Protein AF-A0A6J2YAX8-F1 (afdb_monomer_lite)

Sequence (115 aa):
MVAVFSRLVAFTNRHPVARGMLSYGTLWPTSCLIQQTMSGKTIENYDWIQALRFSLYGGLFTAPTLYAWIKLSSRLWPATSLKTSIAKVRNISIKIGVHMQAEFSMFSMHGYLCY

Foldseek 3Di:
DVVVVVVVVVVCVVPVLQVLLVVQLVVQLVVLVVLLVVVVDDPVRDPVVLSNVSSCCRRPPVSVVVVVLVVVLCVVDVDPDPVVVVVSCVVSVVVVVVVVVVVVVVCVVVVSPSD

pLDDT: mean 70.85, std 10.16, range [45.62, 85.0]

Radius of gyration: 17.73 Å; chains: 1; bounding box: 42×44×42 Å

Structure (mmCIF, N/CA/C/O backbone):
data_AF-A0A6J2YAX8-F1
#
_entry.id   AF-A0A6J2YAX8-F1
#
loop_
_atom_site.group_PDB
_atom_site.id
_atom_site.type_symbol
_atom_site.label_atom_id
_atom_site.label_alt_id
_atom_site.label_comp_id
_atom_site.label_asym_id
_atom_site.label_entity_id
_atom_site.label_seq_id
_atom_site.pdbx_PDB_ins_code
_atom_site.Cartn_x
_atom_site.Cartn_y
_atom_site.Cartn_z
_atom_site.occupancy
_atom_site.B_iso_or_equiv
_atom_site.auth_seq_id
_atom_site.auth_comp_id
_atom_site.auth_asym_id
_atom_site.auth_atom_id
_atom_site.pdbx_PDB_model_num
ATOM 1 N N . MET A 1 1 ? -8.237 -28.724 -2.897 1.00 45.62 1 MET A N 1
ATOM 2 C CA . MET A 1 1 ? -7.846 -27.350 -2.493 1.00 45.62 1 MET A CA 1
ATOM 3 C C . MET A 1 1 ? -6.608 -26.799 -3.229 1.00 45.62 1 MET A C 1
ATOM 5 O O . MET A 1 1 ? -6.508 -25.590 -3.369 1.00 45.62 1 MET A O 1
ATOM 9 N N . VAL A 1 2 ? -5.712 -27.630 -3.786 1.00 53.75 2 VAL A N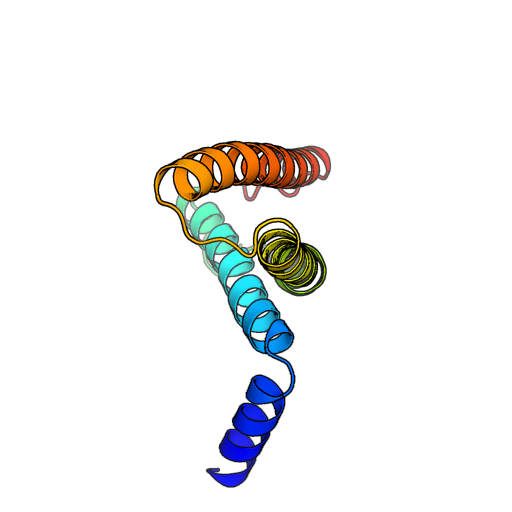 1
ATOM 10 C CA . VAL A 1 2 ? -4.479 -27.179 -4.487 1.00 53.75 2 VAL A CA 1
ATOM 11 C C . VAL A 1 2 ? -4.732 -26.546 -5.871 1.00 53.75 2 VAL A C 1
ATOM 13 O O . VAL A 1 2 ? -4.030 -25.619 -6.275 1.00 53.75 2 VAL A O 1
ATOM 16 N N . ALA A 1 3 ? -5.767 -26.993 -6.593 1.00 57.69 3 ALA A N 1
ATOM 17 C CA . ALA A 1 3 ? -6.068 -26.512 -7.947 1.00 57.69 3 ALA A CA 1
ATOM 18 C C . ALA A 1 3 ? -6.547 -25.048 -7.987 1.00 57.69 3 ALA A C 1
ATOM 20 O O . ALA A 1 3 ? -6.217 -24.312 -8.914 1.00 57.69 3 ALA A O 1
ATOM 21 N N . VAL A 1 4 ? -7.283 -24.605 -6.962 1.00 61.56 4 VAL A N 1
ATOM 22 C CA . VAL A 1 4 ? -7.778 -23.221 -6.856 1.00 61.56 4 VAL A CA 1
ATOM 23 C C . VAL A 1 4 ? -6.630 -22.271 -6.525 1.00 61.56 4 VAL A C 1
ATOM 25 O O . VAL A 1 4 ? -6.470 -21.256 -7.197 1.00 61.56 4 VAL A O 1
ATOM 28 N N . PHE A 1 5 ? -5.764 -22.647 -5.577 1.00 60.09 5 PHE A N 1
ATOM 29 C CA . PHE A 1 5 ? -4.537 -21.905 -5.279 1.00 60.09 5 PHE A CA 1
ATOM 30 C C . PHE A 1 5 ? -3.614 -21.814 -6.496 1.00 60.09 5 PHE A C 1
ATOM 32 O O . PHE A 1 5 ? -3.131 -20.732 -6.808 1.00 60.09 5 PHE A O 1
ATOM 39 N N . SER A 1 6 ? -3.435 -22.906 -7.245 1.00 59.25 6 SER A N 1
ATOM 40 C CA . SER A 1 6 ? -2.612 -22.895 -8.464 1.00 59.25 6 SER A CA 1
ATOM 41 C C . SER A 1 6 ? -3.174 -21.961 -9.542 1.00 59.25 6 SER A C 1
ATOM 43 O O . SER A 1 6 ? -2.412 -21.273 -10.220 1.00 59.25 6 SER A O 1
ATOM 45 N N . ARG A 1 7 ? -4.506 -21.866 -9.677 1.00 60.53 7 ARG A N 1
ATOM 46 C CA . ARG A 1 7 ? -5.155 -20.926 -10.609 1.00 60.53 7 ARG A CA 1
ATOM 47 C C . ARG A 1 7 ? -5.100 -19.476 -10.136 1.00 60.53 7 ARG A C 1
ATOM 49 O O . ARG A 1 7 ? -4.854 -18.596 -10.956 1.00 60.53 7 ARG A O 1
ATOM 56 N N . LEU A 1 8 ? -5.252 -19.228 -8.837 1.00 59.12 8 LEU A N 1
ATOM 57 C CA . LEU A 1 8 ? -5.049 -17.904 -8.243 1.00 59.12 8 LEU A CA 1
ATOM 58 C C . LEU A 1 8 ? -3.602 -17.437 -8.424 1.00 59.12 8 LEU A C 1
ATOM 60 O O . LEU A 1 8 ? -3.375 -16.299 -8.824 1.00 59.12 8 LEU A O 1
ATOM 64 N N . VAL A 1 9 ? -2.624 -18.319 -8.224 1.00 58.31 9 VAL A N 1
ATOM 65 C CA . VAL A 1 9 ? -1.201 -18.026 -8.448 1.00 58.31 9 VAL A CA 1
ATOM 66 C C . VAL A 1 9 ? -0.915 -17.775 -9.931 1.00 58.31 9 VAL A C 1
ATOM 68 O O . VAL A 1 9 ? -0.229 -16.809 -10.258 1.00 58.31 9 VAL A O 1
ATOM 71 N N . ALA A 1 10 ? -1.484 -18.566 -10.846 1.00 59.91 10 ALA A N 1
ATOM 72 C CA . ALA A 1 10 ? -1.339 -18.348 -12.287 1.00 59.91 10 ALA A CA 1
ATOM 73 C C . ALA A 1 10 ? -1.961 -17.016 -12.752 1.00 59.91 10 ALA A C 1
ATOM 75 O O . ALA A 1 10 ? -1.357 -16.295 -13.548 1.00 59.91 10 ALA A O 1
ATOM 76 N N . PHE A 1 11 ? -3.132 -16.651 -12.224 1.00 59.16 11 PHE A N 1
ATOM 77 C CA . PHE A 1 11 ? -3.791 -15.373 -12.505 1.00 59.16 11 PHE A CA 1
ATOM 78 C C . PHE A 1 11 ? -3.007 -14.183 -11.929 1.00 59.16 11 PHE A C 1
ATOM 80 O O . PHE A 1 11 ? -2.777 -13.189 -12.618 1.00 59.16 11 PHE A O 1
ATOM 87 N N . THR A 1 12 ? -2.508 -14.322 -10.700 1.00 58.59 12 THR A N 1
ATOM 88 C CA . THR A 1 12 ? -1.693 -13.302 -10.023 1.00 58.59 12 THR A CA 1
ATOM 89 C C . THR A 1 12 ? -0.330 -13.112 -10.702 1.00 58.59 12 THR A C 1
ATOM 91 O O . THR A 1 12 ? 0.161 -11.989 -10.785 1.00 58.59 12 THR A O 1
ATOM 94 N N . ASN A 1 13 ? 0.265 -14.174 -11.258 1.00 57.75 13 ASN A N 1
ATOM 95 C CA . ASN A 1 13 ? 1.489 -14.086 -12.066 1.00 57.75 13 ASN A CA 1
ATOM 96 C C . ASN A 1 13 ? 1.251 -13.436 -13.436 1.00 57.75 13 ASN A C 1
ATOM 98 O O . ASN A 1 13 ? 2.132 -12.748 -13.950 1.00 57.75 13 ASN A O 1
ATOM 102 N N . ARG A 1 14 ? 0.064 -13.618 -14.028 1.00 63.47 14 ARG A N 1
ATOM 103 C CA . ARG A 1 14 ? -0.295 -13.008 -15.318 1.00 63.47 14 ARG A CA 1
ATOM 104 C C . ARG A 1 14 ? -0.599 -11.512 -15.198 1.00 63.47 14 ARG A C 1
ATOM 106 O O . ARG A 1 14 ? -0.327 -10.758 -16.130 1.00 63.47 14 ARG A O 1
ATOM 113 N N . HIS A 1 15 ? -1.099 -11.077 -14.041 1.00 65.69 15 HIS A N 1
ATOM 114 C CA . HIS A 1 15 ? -1.370 -9.675 -13.729 1.00 65.69 15 HIS A CA 1
ATOM 115 C C . HIS A 1 15 ? -0.589 -9.242 -12.480 1.00 65.69 15 HIS A C 1
ATOM 117 O O . HIS A 1 15 ? -1.155 -9.221 -11.389 1.00 65.69 15 HIS A O 1
ATOM 123 N N . PRO A 1 16 ? 0.687 -8.821 -12.604 1.00 65.88 16 PRO A N 1
ATOM 124 C CA . PRO A 1 16 ? 1.489 -8.381 -11.454 1.00 65.88 16 PRO A CA 1
ATOM 125 C C . PRO A 1 16 ? 0.856 -7.205 -10.687 1.00 65.88 16 PRO A C 1
ATOM 127 O O . PRO A 1 16 ? 1.134 -7.013 -9.505 1.00 65.88 16 PRO A O 1
ATOM 130 N N . VAL A 1 17 ? -0.042 -6.457 -11.338 1.00 69.31 17 VAL A N 1
ATOM 131 C CA . VAL A 1 17 ? -0.881 -5.422 -10.715 1.00 69.31 17 VAL A CA 1
ATOM 132 C C . VAL A 1 17 ? -1.810 -6.017 -9.661 1.00 69.31 17 VAL A C 1
ATOM 134 O O . VAL A 1 17 ? -1.904 -5.463 -8.576 1.00 69.31 17 VAL A O 1
ATOM 137 N N . ALA A 1 18 ? -2.429 -7.170 -9.929 1.00 70.44 18 ALA A N 1
ATOM 138 C CA . ALA A 1 18 ? -3.372 -7.817 -9.018 1.00 70.44 18 ALA A CA 1
ATOM 139 C C . ALA A 1 18 ? -2.711 -8.196 -7.684 1.00 70.44 18 ALA A C 1
ATOM 141 O O . ALA A 1 18 ? -3.321 -8.045 -6.629 1.00 70.44 18 ALA A O 1
ATOM 142 N N . ARG A 1 19 ? -1.429 -8.596 -7.708 1.00 72.56 19 ARG A N 1
ATOM 143 C CA . ARG A 1 19 ? -0.654 -8.816 -6.477 1.00 72.56 19 ARG A CA 1
ATOM 144 C C . ARG A 1 19 ? -0.498 -7.525 -5.675 1.00 72.56 19 ARG A C 1
ATOM 146 O O . ARG A 1 19 ? -0.683 -7.536 -4.465 1.00 72.56 19 ARG A O 1
ATOM 153 N N . GLY A 1 20 ? -0.192 -6.421 -6.359 1.00 75.00 20 GLY A N 1
ATOM 154 C CA . GLY A 1 20 ? -0.131 -5.093 -5.751 1.00 75.00 20 GLY A CA 1
ATOM 155 C C . GLY A 1 20 ? -1.475 -4.676 -5.157 1.00 75.00 20 GLY A C 1
ATOM 156 O O . GLY A 1 20 ? -1.524 -4.263 -4.007 1.00 75.00 20 GLY A O 1
ATOM 157 N N . MET A 1 21 ? -2.571 -4.862 -5.889 1.00 80.06 21 MET A N 1
ATOM 158 C CA . MET A 1 21 ? -3.922 -4.524 -5.428 1.00 80.06 21 MET A CA 1
ATOM 159 C C . MET A 1 21 ? -4.303 -5.291 -4.158 1.00 80.06 21 MET A C 1
ATOM 161 O O . MET A 1 21 ? -4.844 -4.694 -3.234 1.00 80.06 21 MET A O 1
ATOM 165 N N . LEU A 1 22 ? -3.967 -6.584 -4.071 1.00 82.31 22 LEU A N 1
ATOM 166 C CA . LEU A 1 22 ? -4.207 -7.387 -2.867 1.00 82.31 22 LEU A CA 1
ATOM 167 C C . LEU A 1 22 ? -3.357 -6.921 -1.679 1.00 82.31 22 LEU A C 1
ATOM 169 O O . LEU A 1 22 ? -3.879 -6.789 -0.577 1.00 82.31 22 LEU A O 1
ATOM 173 N N . SER A 1 23 ? -2.065 -6.646 -1.887 1.00 83.19 23 SER A N 1
ATOM 174 C CA . SER A 1 23 ? -1.184 -6.165 -0.815 1.00 83.19 23 SER A CA 1
ATOM 175 C C . SER A 1 23 ? -1.592 -4.784 -0.305 1.00 83.19 23 SER A C 1
ATOM 177 O O . SER A 1 23 ? -1.697 -4.581 0.899 1.00 83.19 23 SER A O 1
ATOM 179 N N . TYR A 1 24 ? -1.856 -3.832 -1.200 1.00 79.06 24 TYR A N 1
ATOM 180 C CA . TYR A 1 24 ? -2.281 -2.489 -0.803 1.00 79.06 24 TYR A CA 1
ATOM 181 C C . TYR A 1 24 ? -3.703 -2.484 -0.234 1.00 79.06 24 TYR A C 1
ATOM 183 O O . TYR A 1 24 ? -3.970 -1.753 0.719 1.00 79.06 24 TYR A O 1
ATOM 191 N N . GLY A 1 25 ? -4.582 -3.346 -0.749 1.00 82.94 25 GLY A N 1
ATOM 192 C CA . GLY A 1 25 ? -5.943 -3.518 -0.254 1.00 82.94 25 GLY A CA 1
ATOM 193 C C . GLY A 1 25 ? -6.023 -4.074 1.168 1.00 82.94 25 GLY A C 1
ATOM 194 O O . GLY A 1 25 ? -7.001 -3.791 1.848 1.00 82.94 25 GLY A O 1
ATOM 195 N N . THR A 1 26 ? -5.021 -4.810 1.661 1.00 84.88 26 THR A N 1
ATOM 196 C CA . THR A 1 26 ? -4.972 -5.283 3.062 1.00 84.88 26 THR A CA 1
ATOM 197 C C . THR A 1 26 ? -4.112 -4.404 3.964 1.00 84.88 26 THR A C 1
ATOM 199 O O . THR A 1 26 ? -4.420 -4.240 5.145 1.00 84.88 26 THR A O 1
ATOM 202 N N . LEU A 1 27 ? -3.064 -3.782 3.425 1.00 84.50 27 LEU A N 1
ATOM 203 C CA . LEU A 1 27 ? -2.164 -2.923 4.193 1.00 84.50 27 LEU A CA 1
ATOM 204 C C . LEU A 1 27 ? -2.868 -1.641 4.665 1.00 84.50 27 LEU A C 1
ATOM 206 O O . LEU A 1 27 ? -2.745 -1.262 5.830 1.00 84.50 27 LEU A O 1
ATOM 210 N N . TRP A 1 28 ? -3.674 -1.024 3.798 1.00 80.62 28 TRP A N 1
ATOM 211 C CA . TRP A 1 28 ? -4.462 0.167 4.129 1.00 80.62 28 TRP A CA 1
ATOM 212 C C . TRP A 1 28 ? -5.486 -0.042 5.266 1.00 80.62 28 TRP A C 1
ATOM 214 O O . TRP A 1 28 ? -5.419 0.703 6.245 1.00 80.62 28 TRP A O 1
ATOM 224 N N . PRO A 1 29 ? -6.388 -1.044 5.241 1.00 82.00 29 PRO A N 1
ATOM 225 C CA . PRO A 1 29 ? -7.322 -1.277 6.343 1.00 82.00 29 PRO A CA 1
ATOM 226 C C . PRO A 1 29 ? -6.603 -1.690 7.624 1.00 82.00 29 PRO A C 1
ATOM 228 O O . PRO A 1 29 ? -6.996 -1.244 8.695 1.00 82.00 29 PRO A O 1
ATOM 231 N N . THR A 1 30 ? -5.514 -2.463 7.530 1.00 85.00 30 THR A N 1
ATOM 232 C CA . THR A 1 30 ? -4.699 -2.821 8.702 1.00 85.00 30 THR A CA 1
ATOM 233 C C . THR A 1 30 ? -4.157 -1.569 9.388 1.00 85.00 30 THR A C 1
ATOM 235 O O . THR A 1 30 ? -4.244 -1.446 10.607 1.00 85.00 30 THR A O 1
ATOM 238 N N . SER A 1 31 ? -3.665 -0.597 8.613 1.00 81.25 31 SER A N 1
ATOM 239 C CA . SER A 1 31 ? -3.172 0.670 9.160 1.00 81.25 31 SER A CA 1
ATOM 240 C C . SER A 1 31 ? -4.266 1.502 9.841 1.00 81.25 31 SER A C 1
ATOM 242 O O . SER A 1 31 ? -4.001 2.129 10.865 1.00 81.25 31 SER A O 1
ATOM 244 N N . CYS A 1 32 ? -5.497 1.490 9.318 1.00 81.69 32 CYS A N 1
ATOM 245 C CA . CYS A 1 32 ? -6.629 2.187 9.934 1.00 81.69 32 CYS A CA 1
ATOM 246 C C . CYS A 1 32 ? -7.071 1.470 11.218 1.00 81.69 32 CYS A C 1
ATOM 248 O O . CYS A 1 32 ? -7.230 2.109 12.250 1.00 81.69 32 CYS A O 1
ATOM 250 N N . LEU A 1 33 ? -7.153 0.137 11.216 1.00 82.75 33 LEU A N 1
ATOM 251 C CA . LEU A 1 33 ? -7.482 -0.635 12.418 1.00 82.75 33 LEU A CA 1
ATOM 252 C C . LEU A 1 33 ? -6.461 -0.416 13.544 1.00 82.75 33 LEU A C 1
ATOM 254 O O . LEU A 1 33 ? -6.857 -0.244 14.694 1.00 82.75 33 LEU A O 1
ATOM 258 N N . ILE A 1 34 ? -5.162 -0.350 13.226 1.00 84.44 34 ILE A N 1
ATOM 259 C CA . ILE A 1 34 ? -4.116 -0.018 14.210 1.00 84.44 34 ILE A CA 1
ATOM 260 C C . ILE A 1 34 ? -4.342 1.385 14.788 1.00 84.44 34 ILE A C 1
ATOM 262 O O . ILE A 1 34 ? -4.273 1.550 16.002 1.00 84.44 34 ILE A O 1
ATOM 266 N N . GLN A 1 35 ? -4.666 2.377 13.954 1.00 81.00 35 GLN A N 1
ATOM 267 C CA . GLN A 1 35 ? -4.958 3.737 14.421 1.00 81.00 35 GLN A CA 1
ATOM 268 C C . GLN A 1 35 ? -6.205 3.783 15.317 1.00 81.00 35 GLN A C 1
ATOM 270 O O . GLN A 1 35 ? -6.134 4.349 16.401 1.00 81.00 35 GLN A O 1
ATOM 275 N N . GLN A 1 36 ? -7.293 3.093 14.953 1.00 77.94 36 GLN A N 1
ATOM 276 C CA . GLN A 1 36 ? -8.488 2.978 15.809 1.00 77.94 36 GLN A CA 1
ATOM 277 C C . GLN A 1 36 ? -8.169 2.299 17.146 1.00 77.94 36 GLN A C 1
ATOM 279 O O . GLN A 1 36 ? -8.662 2.727 18.188 1.00 77.94 36 GLN A O 1
ATOM 284 N N . THR A 1 37 ? -7.311 1.273 17.124 1.00 83.38 37 THR A N 1
ATOM 285 C CA . THR A 1 37 ? -6.843 0.586 18.338 1.00 83.38 37 THR A CA 1
ATOM 286 C C . THR A 1 37 ? -6.060 1.551 19.235 1.00 83.38 37 THR A C 1
ATOM 288 O O . THR A 1 37 ? -6.281 1.596 20.442 1.00 83.38 37 THR A O 1
ATOM 291 N N . MET A 1 38 ? -5.163 2.355 18.652 1.00 83.31 38 MET A N 1
ATOM 292 C CA . MET A 1 38 ? -4.369 3.352 19.381 1.00 83.31 38 MET A CA 1
ATOM 293 C C . MET A 1 38 ? -5.218 4.502 19.935 1.00 83.31 38 MET A C 1
ATOM 295 O O . MET A 1 38 ? -4.916 5.005 21.014 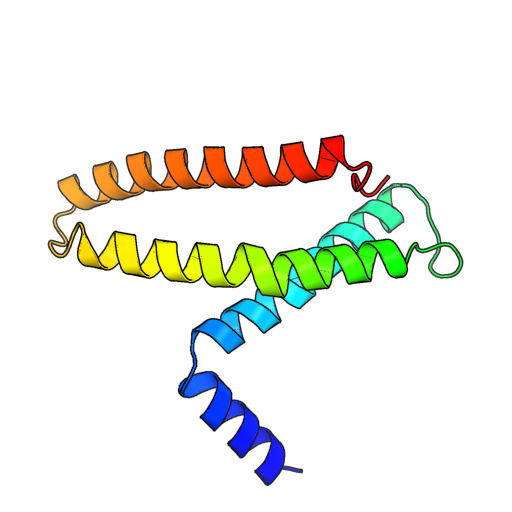1.00 83.31 38 MET A O 1
ATOM 299 N N . SER A 1 39 ? -6.299 4.875 19.249 1.00 80.56 39 SER A N 1
ATOM 300 C CA . SER A 1 39 ? -7.298 5.834 19.739 1.00 80.56 39 SER A CA 1
ATOM 301 C C . SER A 1 39 ? -8.202 5.278 20.849 1.00 80.56 39 SER A C 1
ATOM 303 O O . SER A 1 39 ? -9.080 5.985 21.339 1.00 80.56 39 SER A O 1
ATOM 305 N N . GLY A 1 40 ? -8.015 4.018 21.257 1.00 78.69 40 GLY A N 1
ATOM 306 C CA . GLY A 1 40 ? -8.769 3.398 22.347 1.00 78.69 40 GLY A CA 1
ATOM 307 C C . GLY A 1 40 ? -10.118 2.806 21.936 1.00 78.69 40 GLY A C 1
ATOM 308 O O . GLY A 1 40 ? -10.916 2.460 22.809 1.00 78.69 40 GLY A O 1
ATOM 309 N N . LYS A 1 41 ? -10.396 2.655 20.633 1.00 78.31 41 LYS A N 1
ATOM 310 C CA . LYS A 1 41 ? -11.582 1.918 20.176 1.00 78.31 41 LYS A CA 1
ATOM 311 C C . LYS A 1 41 ? -11.383 0.420 20.424 1.00 78.31 41 LYS A C 1
ATOM 313 O O . LYS A 1 41 ? -10.285 -0.113 20.298 1.00 78.31 41 LYS A O 1
ATOM 318 N N . THR A 1 42 ? -12.460 -0.266 20.783 1.00 78.88 42 THR A N 1
ATOM 319 C CA . THR A 1 42 ? -12.515 -1.729 20.940 1.00 78.88 42 THR A CA 1
ATOM 320 C C . THR A 1 42 ? -13.077 -2.376 19.677 1.00 78.88 42 THR A C 1
ATOM 322 O O . THR A 1 42 ? -13.761 -1.715 18.903 1.00 78.88 42 THR A O 1
ATOM 325 N N . ILE A 1 43 ? -12.840 -3.680 19.490 1.00 71.62 43 ILE A N 1
ATOM 326 C CA . ILE A 1 43 ? -13.271 -4.446 18.301 1.00 71.62 43 ILE A CA 1
ATOM 327 C C . ILE A 1 43 ? -14.780 -4.296 18.012 1.00 71.62 43 ILE A C 1
ATOM 329 O O . ILE A 1 43 ? -15.187 -4.284 16.852 1.00 71.62 43 ILE A O 1
ATOM 333 N N . GLU A 1 44 ? -15.603 -4.126 19.050 1.00 70.75 44 GLU A N 1
ATOM 334 C CA . GLU A 1 44 ? -17.053 -3.904 18.933 1.00 70.75 44 GLU A CA 1
ATOM 335 C C . GLU A 1 44 ? -17.427 -2.510 18.401 1.00 70.75 44 GLU A C 1
ATOM 337 O O . GLU A 1 44 ? -18.481 -2.350 17.795 1.00 70.75 44 GLU A O 1
ATOM 342 N N . ASN A 1 45 ? -16.556 -1.514 18.581 1.00 77.19 45 ASN A N 1
ATOM 343 C CA . ASN A 1 45 ? -16.755 -0.122 18.165 1.00 77.19 45 ASN A CA 1
ATOM 344 C C . ASN A 1 45 ? -15.838 0.286 16.999 1.00 77.19 45 ASN A C 1
ATOM 346 O O . ASN A 1 45 ? -15.638 1.478 16.748 1.00 77.19 45 ASN A O 1
ATOM 350 N N . TYR A 1 46 ? -15.244 -0.683 16.298 1.00 80.31 46 TYR A N 1
ATOM 351 C CA . TYR A 1 46 ? -14.467 -0.391 15.100 1.00 80.31 46 TYR A CA 1
ATOM 352 C C . TYR A 1 46 ? -15.360 0.055 13.954 1.00 80.31 46 TYR A C 1
ATOM 354 O O . TYR A 1 46 ? -16.395 -0.544 13.657 1.00 80.31 46 TYR A O 1
ATOM 362 N N . ASP A 1 47 ? -14.909 1.099 13.265 1.00 80.50 47 ASP A N 1
ATOM 363 C CA . ASP A 1 47 ? -15.558 1.554 12.048 1.00 80.50 47 ASP A CA 1
ATOM 364 C C . ASP A 1 47 ? -15.067 0.695 10.877 1.00 80.50 47 ASP A C 1
ATOM 366 O O . ASP A 1 47 ? -14.096 1.001 10.171 1.00 80.50 47 ASP A O 1
ATOM 370 N N . TRP A 1 48 ? -15.741 -0.441 10.707 1.00 80.44 48 TRP A N 1
ATOM 371 C CA . TRP A 1 48 ? -15.476 -1.400 9.639 1.00 80.44 48 TRP A CA 1
ATOM 372 C C . TRP A 1 48 ? -15.770 -0.823 8.249 1.00 80.44 48 TRP A C 1
ATOM 374 O O . TRP A 1 48 ? -15.121 -1.212 7.276 1.00 80.44 48 TRP A O 1
ATOM 384 N N . ILE A 1 49 ? -16.705 0.129 8.141 1.00 83.62 49 ILE A N 1
ATOM 385 C CA . ILE A 1 49 ? -17.015 0.803 6.873 1.00 83.62 49 ILE A CA 1
ATOM 386 C C . ILE A 1 49 ? -15.860 1.718 6.477 1.00 83.62 49 ILE A C 1
ATOM 388 O O . ILE A 1 49 ? -15.472 1.747 5.303 1.00 83.62 49 ILE A O 1
ATOM 392 N N . GLN A 1 50 ? -15.266 2.424 7.438 1.00 79.94 50 GLN A N 1
ATOM 393 C CA . GLN A 1 50 ? -14.051 3.191 7.206 1.00 79.94 50 GLN A CA 1
ATOM 394 C C . GLN A 1 50 ? -12.914 2.269 6.750 1.00 79.94 50 GLN A C 1
ATOM 396 O O . GLN A 1 50 ? -12.335 2.513 5.690 1.00 79.94 50 GLN A O 1
ATOM 401 N N . ALA A 1 51 ? -12.655 1.162 7.453 1.00 83.12 51 ALA A N 1
ATOM 402 C CA . ALA A 1 51 ? -11.626 0.199 7.050 1.00 83.12 51 ALA A CA 1
ATOM 403 C C . ALA A 1 51 ? -11.854 -0.344 5.622 1.00 83.12 51 ALA A C 1
ATOM 405 O O . ALA A 1 51 ? -10.918 -0.417 4.823 1.00 83.12 51 ALA A O 1
ATOM 406 N N . LEU A 1 52 ? -13.099 -0.652 5.247 1.00 84.75 52 LEU A N 1
ATOM 407 C CA . LEU A 1 52 ? -13.433 -1.132 3.904 1.00 84.75 52 LEU A CA 1
ATOM 408 C C . LEU A 1 52 ? -13.226 -0.054 2.826 1.00 84.75 52 LEU A C 1
ATOM 410 O O . LEU A 1 52 ? -12.684 -0.351 1.760 1.00 84.75 52 LEU A O 1
ATOM 414 N N . ARG A 1 53 ? -13.579 1.208 3.101 1.00 82.12 53 ARG A N 1
ATOM 415 C CA . ARG A 1 53 ? -13.311 2.339 2.187 1.00 82.12 53 ARG A CA 1
ATOM 416 C C . ARG A 1 53 ? -11.805 2.540 1.985 1.00 82.12 53 ARG A C 1
ATOM 418 O O . ARG A 1 53 ? -11.367 2.695 0.846 1.00 82.12 53 ARG A O 1
ATOM 425 N N . PHE A 1 54 ? -11.013 2.440 3.055 1.00 79.50 54 PHE A N 1
ATOM 426 C CA . PHE A 1 54 ? -9.544 2.440 2.994 1.00 79.50 54 PHE A CA 1
ATOM 427 C C . PHE A 1 54 ? -9.000 1.276 2.153 1.00 79.50 54 PHE A C 1
ATOM 429 O O . PHE A 1 54 ? -8.090 1.468 1.349 1.00 79.50 54 PHE A O 1
ATOM 436 N N . SER A 1 55 ? -9.570 0.078 2.304 1.00 84.69 55 SER A N 1
ATOM 437 C CA . SER A 1 55 ? -9.198 -1.111 1.529 1.00 84.69 55 SER A CA 1
ATOM 438 C C . SER A 1 55 ? -9.445 -0.938 0.033 1.00 84.69 55 SER A C 1
ATOM 440 O O . SER A 1 55 ? -8.546 -1.180 -0.775 1.00 84.69 55 SER A O 1
ATOM 442 N N . LEU A 1 56 ? -10.631 -0.454 -0.343 1.00 83.62 56 LEU A N 1
ATOM 443 C CA . LEU A 1 56 ? -10.971 -0.195 -1.741 1.00 83.62 56 LEU A CA 1
ATOM 444 C C . LEU A 1 56 ? -10.106 0.916 -2.336 1.00 83.62 56 LEU A C 1
ATOM 446 O O . LEU A 1 56 ? -9.637 0.775 -3.463 1.00 83.62 56 LEU A O 1
ATOM 450 N N . TYR A 1 57 ? -9.848 1.986 -1.583 1.00 80.62 57 TYR A N 1
ATOM 451 C CA . TYR A 1 57 ? -8.989 3.075 -2.042 1.00 80.62 57 TYR A CA 1
ATOM 452 C C . TYR A 1 57 ? -7.543 2.602 -2.265 1.00 80.62 57 TYR A C 1
ATOM 454 O O . TYR A 1 57 ? -7.001 2.753 -3.363 1.00 80.62 57 TYR A O 1
ATOM 462 N N . GLY A 1 58 ? -6.951 1.932 -1.271 1.00 76.12 58 GLY A N 1
ATOM 463 C CA . GLY A 1 58 ? -5.592 1.398 -1.371 1.00 76.12 58 GLY A CA 1
ATOM 464 C C . GLY A 1 58 ? -5.448 0.369 -2.496 1.00 76.12 58 GLY A C 1
ATOM 465 O O . GLY A 1 58 ? -4.482 0.393 -3.263 1.00 76.12 58 GLY A O 1
ATOM 466 N N . GLY A 1 59 ? -6.434 -0.517 -2.642 1.00 81.56 59 GLY A N 1
ATOM 467 C CA . GLY A 1 59 ? -6.421 -1.574 -3.648 1.00 81.56 59 GLY A CA 1
ATOM 468 C C . GLY A 1 59 ? -6.694 -1.094 -5.077 1.00 81.56 59 GLY A C 1
ATOM 469 O O . GLY A 1 59 ? -6.019 -1.549 -5.997 1.00 81.56 59 GL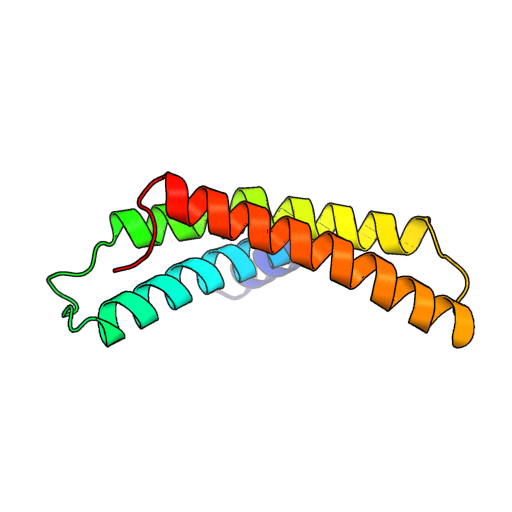Y A O 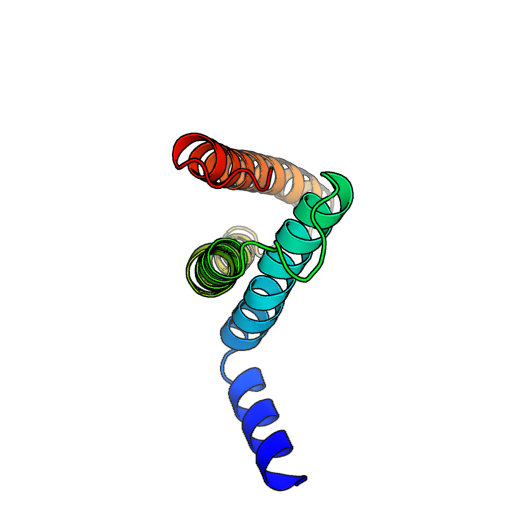1
ATOM 470 N N . LEU A 1 60 ? -7.664 -0.199 -5.291 1.00 80.12 60 LEU A N 1
ATOM 471 C CA . LEU A 1 60 ? -8.135 0.179 -6.634 1.00 80.12 60 LEU A CA 1
ATOM 472 C C . LEU A 1 60 ? -7.535 1.484 -7.167 1.00 80.12 60 LEU A C 1
ATOM 474 O O . LEU A 1 60 ? -7.455 1.637 -8.382 1.00 80.12 60 LEU A O 1
ATOM 478 N N . PHE A 1 61 ? -7.098 2.405 -6.306 1.00 76.19 61 PHE A N 1
ATOM 479 C CA . PHE A 1 61 ? -6.531 3.691 -6.734 1.00 76.19 61 PHE A CA 1
ATOM 480 C C . PHE A 1 61 ? -5.026 3.752 -6.502 1.00 76.19 61 PHE A C 1
ATOM 482 O O . PHE A 1 61 ? -4.261 3.960 -7.452 1.00 76.19 61 PHE A O 1
ATOM 489 N N . THR A 1 62 ? -4.580 3.490 -5.275 1.00 77.25 62 THR A N 1
ATOM 490 C CA . THR A 1 62 ? -3.155 3.579 -4.935 1.00 77.25 62 THR A CA 1
ATOM 491 C C . THR A 1 62 ? -2.341 2.500 -5.662 1.00 77.25 62 THR A C 1
ATOM 493 O O . THR A 1 62 ? -1.291 2.797 -6.238 1.00 77.25 62 THR A O 1
ATOM 496 N N . ALA A 1 63 ? -2.827 1.252 -5.725 1.00 79.88 63 ALA A N 1
ATOM 497 C CA . ALA A 1 63 ? -2.065 0.158 -6.337 1.00 79.88 63 ALA A CA 1
ATOM 498 C C . ALA A 1 63 ? -1.850 0.298 -7.863 1.00 79.88 63 ALA A C 1
ATOM 500 O O . ALA A 1 63 ? -0.705 0.131 -8.305 1.00 79.88 63 ALA A O 1
ATOM 501 N N . PRO A 1 64 ? -2.863 0.625 -8.699 1.00 77.06 64 PRO A N 1
ATOM 502 C CA . PRO A 1 64 ? -2.637 0.829 -10.132 1.00 77.06 64 PRO A CA 1
ATOM 503 C C . PRO A 1 64 ? -1.764 2.048 -10.420 1.00 77.06 64 PRO A C 1
ATOM 505 O O . PRO A 1 64 ? -0.914 1.992 -11.312 1.00 77.06 64 PRO A O 1
ATOM 508 N N . THR A 1 65 ? -1.918 3.116 -9.634 1.00 78.38 65 THR A N 1
ATOM 509 C CA . THR A 1 65 ? -1.111 4.334 -9.767 1.00 78.38 65 THR A CA 1
ATOM 510 C C . THR A 1 65 ? 0.359 4.055 -9.474 1.00 78.38 65 THR A C 1
ATOM 512 O O . THR A 1 65 ? 1.231 4.403 -10.275 1.00 78.38 65 THR A O 1
ATOM 515 N N . LEU A 1 66 ? 0.652 3.332 -8.390 1.00 75.56 66 LEU A N 1
ATOM 516 C CA . LEU A 1 66 ? 2.019 2.944 -8.054 1.00 75.56 66 LEU A CA 1
ATOM 517 C C . LEU A 1 66 ? 2.624 1.997 -9.101 1.00 75.56 66 LEU A C 1
ATOM 519 O O . LEU A 1 66 ? 3.797 2.118 -9.456 1.00 75.56 66 LEU A O 1
ATOM 523 N N . TYR A 1 67 ? 1.828 1.077 -9.645 1.00 78.25 67 TYR A N 1
ATOM 524 C CA . TYR A 1 67 ? 2.285 0.193 -10.713 1.00 78.25 67 TYR A CA 1
ATOM 525 C C . TYR A 1 67 ? 2.615 0.955 -12.005 1.00 78.25 67 TYR A C 1
ATOM 527 O O . TYR A 1 67 ? 3.671 0.731 -12.609 1.00 78.25 67 TYR A O 1
ATOM 535 N N . ALA A 1 68 ? 1.735 1.871 -12.422 1.00 79.12 68 ALA A N 1
ATOM 536 C CA . ALA A 1 68 ? 1.966 2.743 -13.570 1.00 79.12 68 ALA A CA 1
ATOM 537 C C . ALA A 1 68 ? 3.234 3.581 -13.368 1.00 79.12 68 ALA A C 1
ATOM 539 O O . ALA A 1 68 ? 4.055 3.700 -14.280 1.00 79.12 68 ALA A O 1
ATOM 540 N N . TRP A 1 69 ? 3.439 4.076 -12.150 1.00 73.88 69 TRP A N 1
ATOM 541 C CA . TRP A 1 69 ? 4.629 4.820 -11.776 1.00 73.88 69 TRP A CA 1
ATOM 542 C C . TRP A 1 69 ? 5.916 3.995 -11.877 1.00 73.88 69 TRP A C 1
ATOM 544 O O . TRP A 1 69 ? 6.874 4.436 -12.515 1.00 73.88 69 TRP A O 1
ATOM 554 N N . ILE A 1 70 ? 5.949 2.790 -11.299 1.00 75.62 70 ILE A N 1
ATOM 555 C CA . ILE A 1 70 ? 7.125 1.910 -11.371 1.00 75.62 70 ILE A CA 1
ATOM 556 C C . ILE A 1 70 ? 7.469 1.637 -12.840 1.00 75.62 70 ILE A C 1
ATOM 558 O O . ILE A 1 70 ? 8.620 1.827 -13.238 1.00 75.62 70 ILE A O 1
ATOM 562 N N . LYS A 1 71 ? 6.476 1.315 -13.680 1.00 78.25 71 LYS A N 1
ATOM 563 C CA . LYS A 1 71 ? 6.692 1.131 -15.126 1.00 78.25 71 LYS A CA 1
ATOM 564 C C . LYS A 1 71 ? 7.212 2.384 -15.826 1.00 78.25 71 LYS A C 1
ATOM 566 O O . LYS A 1 71 ? 8.135 2.284 -16.636 1.00 78.25 71 LYS A O 1
ATOM 571 N N . LEU A 1 72 ? 6.636 3.548 -15.533 1.00 75.25 72 LEU A N 1
ATOM 572 C CA . LEU A 1 72 ? 7.066 4.818 -16.114 1.00 75.25 72 LEU A CA 1
ATOM 573 C C . LEU A 1 72 ? 8.518 5.125 -15.723 1.00 75.25 72 LEU A C 1
ATOM 575 O O . LEU A 1 72 ? 9.328 5.492 -16.573 1.00 75.25 72 LEU A O 1
ATOM 579 N N . SER A 1 73 ? 8.876 4.879 -14.464 1.00 71.94 73 SER A N 1
ATOM 580 C CA . SER A 1 73 ? 10.237 5.058 -13.962 1.00 71.94 73 SER A CA 1
ATOM 581 C C . SER A 1 73 ? 11.251 4.126 -14.634 1.00 71.94 73 SER A C 1
ATOM 583 O O . SER A 1 73 ? 12.389 4.527 -14.895 1.00 71.94 73 SER A O 1
ATOM 585 N N . SER A 1 74 ? 10.853 2.891 -14.950 1.00 74.31 74 SER A N 1
ATOM 586 C CA . SER A 1 74 ? 11.686 1.932 -15.680 1.00 74.31 74 SER A CA 1
ATOM 587 C C . SER A 1 74 ? 11.873 2.339 -17.141 1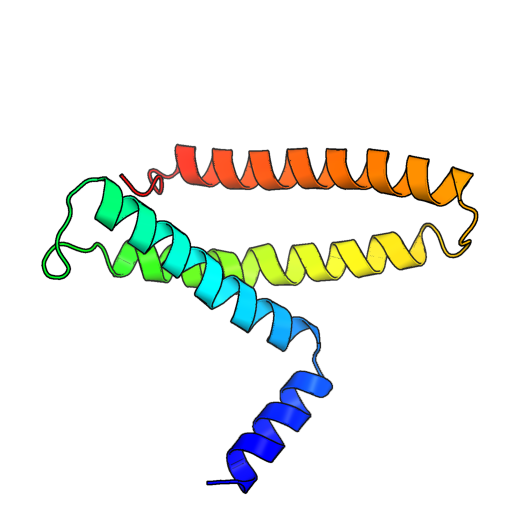.00 74.31 74 SER A C 1
ATOM 589 O O . SER A 1 74 ? 12.958 2.149 -17.681 1.00 74.31 74 SER A O 1
ATOM 591 N N . ARG A 1 75 ? 10.852 2.937 -17.770 1.00 75.12 75 ARG A N 1
ATOM 592 C CA . ARG A 1 75 ? 10.905 3.358 -19.178 1.00 75.12 75 ARG A CA 1
ATOM 593 C C . ARG A 1 75 ? 11.678 4.660 -19.397 1.00 75.12 75 ARG A C 1
ATOM 595 O O . ARG A 1 75 ? 12.365 4.781 -20.402 1.00 75.12 75 ARG A O 1
ATOM 602 N N . LEU A 1 76 ? 11.577 5.615 -18.473 1.00 71.25 76 LEU A N 1
ATOM 603 C CA . LEU A 1 76 ? 12.249 6.917 -18.585 1.00 71.25 76 LEU A CA 1
ATOM 604 C C . LEU A 1 76 ? 13.764 6.845 -18.337 1.00 71.25 76 LEU A C 1
ATOM 606 O O . LEU A 1 76 ? 14.509 7.659 -18.870 1.00 71.25 76 LEU A O 1
ATOM 610 N N . TRP A 1 77 ? 14.234 5.869 -17.558 1.00 66.94 77 TRP A N 1
ATOM 611 C CA . TRP A 1 77 ? 15.663 5.683 -17.284 1.00 66.94 77 TRP A CA 1
ATOM 612 C C . TRP A 1 77 ? 16.052 4.209 -17.414 1.00 66.94 77 TRP A C 1
ATOM 614 O O . TRP A 1 77 ? 16.039 3.501 -16.397 1.00 66.94 77 TRP A O 1
ATOM 624 N N . PRO A 1 78 ? 16.409 3.761 -18.632 1.00 65.12 78 PRO A N 1
ATOM 625 C CA . PRO A 1 78 ? 16.878 2.400 -18.887 1.00 65.12 78 PRO A CA 1
ATOM 626 C C . PRO A 1 78 ? 18.340 2.166 -18.458 1.00 65.12 78 PRO A C 1
ATOM 628 O O . PRO A 1 78 ? 18.737 1.023 -18.266 1.00 65.12 78 PRO A O 1
ATOM 631 N N . ALA A 1 79 ? 19.144 3.224 -18.278 1.00 61.53 79 ALA A N 1
ATOM 632 C CA . ALA A 1 79 ? 20.563 3.117 -17.930 1.00 61.53 79 ALA A CA 1
ATOM 633 C C . ALA A 1 79 ? 20.808 3.064 -16.406 1.00 61.53 79 ALA A C 1
ATOM 635 O O . ALA A 1 79 ? 20.454 3.989 -15.667 1.00 61.53 79 ALA A O 1
ATOM 636 N N . THR A 1 80 ? 21.468 2.001 -15.939 1.00 61.03 80 THR A N 1
ATOM 637 C CA . THR A 1 80 ? 21.838 1.741 -14.535 1.00 61.03 80 THR A CA 1
ATOM 638 C C . THR A 1 80 ? 23.240 2.258 -14.194 1.00 61.03 80 THR A C 1
ATOM 640 O O . THR A 1 80 ? 24.098 1.507 -13.738 1.00 61.03 80 THR A O 1
ATOM 643 N N . SER A 1 81 ? 23.514 3.545 -14.409 1.00 70.31 81 SER A N 1
ATOM 644 C CA . SER A 1 81 ? 24.723 4.171 -13.854 1.00 70.31 81 SER A CA 1
ATOM 645 C C . SER A 1 81 ? 24.445 4.689 -12.436 1.00 70.31 81 SER A C 1
ATOM 647 O O . SER A 1 81 ? 23.410 5.299 -12.182 1.00 70.31 81 SER A O 1
ATOM 649 N N . LEU A 1 82 ? 25.365 4.487 -11.485 1.00 65.88 82 LEU A N 1
ATOM 650 C CA . LEU A 1 82 ? 25.161 4.863 -10.071 1.00 65.88 82 LEU A CA 1
ATOM 651 C C . LEU A 1 82 ? 24.796 6.349 -9.881 1.00 65.88 82 LEU A C 1
ATOM 653 O O . LEU A 1 82 ? 23.905 6.673 -9.097 1.00 65.88 82 LEU A O 1
ATOM 657 N N . LYS A 1 83 ? 25.418 7.252 -10.653 1.00 66.00 83 LYS A N 1
ATOM 658 C CA . LYS A 1 83 ? 25.109 8.693 -10.618 1.00 66.00 83 LYS A CA 1
ATOM 659 C C . LYS A 1 83 ? 23.691 9.009 -11.112 1.00 66.00 83 LYS A C 1
ATOM 661 O O . LYS A 1 83 ? 23.008 9.833 -10.506 1.00 66.00 83 LYS A O 1
ATOM 666 N N . THR A 1 84 ? 23.218 8.340 -12.166 1.00 65.62 84 THR A N 1
ATOM 667 C CA . THR A 1 84 ? 21.853 8.533 -12.681 1.00 65.62 84 THR A CA 1
ATOM 668 C C . THR A 1 84 ? 20.813 7.874 -11.782 1.00 65.62 84 THR A C 1
ATOM 670 O O . THR A 1 84 ? 19.730 8.428 -11.625 1.00 65.62 84 THR A O 1
ATOM 673 N N . SER A 1 85 ? 21.143 6.766 -11.113 1.00 65.81 85 SER A N 1
ATOM 674 C CA . SER A 1 85 ? 20.264 6.104 -10.140 1.00 65.81 85 SER A CA 1
ATOM 675 C C . SER A 1 85 ? 19.987 6.964 -8.903 1.00 65.81 85 SER A C 1
ATOM 677 O O . SER A 1 85 ? 18.847 7.020 -8.451 1.00 65.81 85 SER A O 1
ATOM 679 N N . ILE A 1 86 ? 20.981 7.694 -8.386 1.00 71.94 86 ILE A N 1
ATOM 680 C CA . ILE A 1 86 ? 20.789 8.587 -7.227 1.00 71.94 86 ILE A CA 1
ATOM 681 C C . ILE A 1 86 ? 19.891 9.780 -7.591 1.00 71.94 86 ILE A C 1
ATOM 683 O O . ILE A 1 86 ? 18.964 10.111 -6.849 1.00 71.94 86 ILE A O 1
ATOM 687 N N . ALA A 1 87 ? 20.118 10.404 -8.751 1.00 68.06 87 ALA A N 1
ATOM 688 C CA . ALA A 1 87 ? 19.261 11.486 -9.242 1.00 68.06 87 ALA A CA 1
ATOM 689 C C . ALA A 1 87 ? 17.836 10.991 -9.555 1.00 68.06 87 ALA A C 1
ATOM 691 O O . ALA A 1 87 ? 16.856 11.670 -9.244 1.00 68.06 87 ALA A O 1
ATOM 692 N N . LYS A 1 88 ? 17.720 9.774 -10.103 1.00 68.56 88 LYS A N 1
ATOM 693 C CA . LYS A 1 88 ? 16.455 9.080 -10.362 1.00 68.56 88 LYS A CA 1
ATOM 694 C C . LYS A 1 88 ? 15.675 8.869 -9.067 1.00 68.56 88 LYS A C 1
ATOM 696 O O . LYS A 1 88 ? 14.542 9.326 -8.989 1.00 68.56 88 LYS A O 1
ATOM 701 N N . VAL A 1 89 ? 16.280 8.263 -8.043 1.00 72.94 89 VAL A N 1
ATOM 702 C CA . VAL A 1 89 ? 15.633 8.036 -6.737 1.00 72.94 89 VAL A CA 1
ATOM 703 C C . VAL A 1 89 ? 15.225 9.355 -6.095 1.00 72.94 89 VAL A C 1
ATOM 705 O O . VAL A 1 89 ? 14.097 9.465 -5.643 1.00 72.94 89 VAL A O 1
ATOM 708 N N . ARG A 1 90 ? 16.074 10.386 -6.111 1.00 72.00 90 ARG A N 1
ATOM 709 C CA . ARG A 1 90 ? 15.726 11.691 -5.531 1.00 72.00 90 ARG A CA 1
ATOM 710 C C . ARG A 1 90 ? 14.479 12.295 -6.179 1.00 72.00 90 ARG A C 1
ATOM 712 O O . ARG A 1 90 ? 13.517 12.609 -5.486 1.00 72.00 90 ARG A O 1
ATOM 719 N N . ASN A 1 91 ? 14.480 12.424 -7.503 1.00 69.69 91 ASN A N 1
ATOM 720 C CA . ASN A 1 91 ? 13.360 13.029 -8.225 1.00 69.69 91 ASN A CA 1
ATOM 721 C C . ASN A 1 91 ? 12.094 12.170 -8.121 1.00 69.69 91 ASN A C 1
ATOM 723 O O . ASN A 1 91 ? 10.988 12.701 -8.016 1.00 69.69 91 ASN A O 1
ATOM 727 N N . ILE A 1 92 ? 12.254 10.843 -8.106 1.00 71.44 92 ILE A N 1
ATOM 728 C CA . ILE A 1 92 ? 11.144 9.904 -7.971 1.00 71.44 92 ILE A CA 1
ATOM 729 C C . ILE A 1 92 ? 10.536 9.941 -6.573 1.00 71.44 92 ILE A C 1
ATOM 731 O O . ILE A 1 92 ? 9.318 10.044 -6.455 1.00 71.44 92 ILE A O 1
ATOM 735 N N . SER A 1 93 ? 11.359 9.888 -5.529 1.00 67.25 93 SER A N 1
ATOM 736 C CA . SER A 1 93 ? 10.912 9.898 -4.137 1.00 67.25 93 SER A CA 1
ATOM 737 C C . SER A 1 93 ? 10.249 11.217 -3.765 1.00 67.25 93 SER A C 1
ATOM 739 O O . SER A 1 93 ? 9.286 11.199 -3.011 1.00 67.25 93 SER A O 1
ATOM 741 N N . ILE A 1 94 ? 10.686 12.350 -4.329 1.00 70.44 94 ILE A N 1
ATOM 742 C CA . ILE A 1 94 ? 10.007 13.640 -4.133 1.00 70.44 94 ILE A CA 1
ATOM 743 C C . ILE A 1 94 ? 8.624 13.628 -4.799 1.00 70.44 94 ILE A C 1
ATOM 745 O O . ILE A 1 94 ? 7.645 14.022 -4.174 1.00 70.44 94 ILE A O 1
ATOM 749 N N . LYS A 1 95 ? 8.504 13.128 -6.037 1.00 71.12 95 LYS A N 1
ATOM 750 C CA . LYS A 1 95 ? 7.206 13.054 -6.738 1.00 71.12 95 LYS A CA 1
ATOM 751 C C . LYS A 1 95 ? 6.234 12.082 -6.069 1.00 71.12 95 LYS A C 1
ATOM 753 O O . LYS A 1 95 ? 5.062 12.413 -5.920 1.00 71.12 95 LYS A O 1
ATOM 758 N N . ILE A 1 96 ? 6.725 10.916 -5.645 1.00 69.75 96 ILE A N 1
ATOM 759 C CA . ILE A 1 96 ? 5.967 9.956 -4.836 1.00 69.75 96 ILE A CA 1
ATOM 760 C C . ILE A 1 96 ? 5.594 10.574 -3.491 1.00 69.75 96 ILE A C 1
ATOM 762 O O . ILE A 1 96 ? 4.456 10.432 -3.078 1.00 69.75 96 ILE A O 1
ATOM 766 N N . GLY A 1 97 ? 6.517 11.261 -2.819 1.00 64.56 97 GLY A N 1
ATOM 767 C CA . GLY A 1 97 ? 6.272 11.891 -1.525 1.00 64.56 97 GLY A CA 1
ATOM 768 C C . GLY A 1 97 ? 5.177 12.946 -1.614 1.00 64.56 97 GLY A C 1
ATOM 769 O O . GLY A 1 97 ? 4.254 12.925 -0.815 1.00 64.56 97 GLY A O 1
ATOM 770 N N . VAL A 1 98 ? 5.208 13.797 -2.643 1.00 68.00 98 VAL A N 1
ATOM 771 C CA . VAL A 1 98 ? 4.147 14.780 -2.915 1.00 68.00 98 VAL A CA 1
ATOM 772 C C . VAL A 1 98 ? 2.827 14.099 -3.280 1.00 68.00 98 VAL A C 1
ATOM 774 O O . VAL A 1 98 ? 1.774 14.548 -2.841 1.00 68.00 98 VAL A O 1
ATOM 777 N N . HIS A 1 99 ? 2.855 13.005 -4.044 1.00 67.94 99 HIS A N 1
ATOM 778 C CA . HIS A 1 99 ? 1.646 12.251 -4.374 1.00 67.94 99 HIS A CA 1
ATOM 779 C C . HIS A 1 99 ? 1.041 11.563 -3.141 1.00 67.94 99 HIS A C 1
ATOM 781 O O . HIS A 1 99 ? -0.144 11.726 -2.888 1.00 67.94 99 HIS A O 1
ATOM 787 N N . MET A 1 100 ? 1.853 10.883 -2.328 1.00 64.06 100 MET A N 1
ATOM 788 C CA . MET A 1 100 ? 1.428 10.273 -1.065 1.00 64.06 100 MET A CA 1
ATOM 789 C C . MET A 1 100 ? 0.938 11.330 -0.074 1.00 64.06 100 MET A C 1
ATOM 791 O O . MET A 1 100 ? -0.068 11.112 0.589 1.00 64.06 100 MET A O 1
ATOM 795 N N . GLN A 1 101 ? 1.586 12.496 -0.016 1.00 61.78 101 GLN A N 1
ATOM 796 C CA . GLN A 1 101 ? 1.123 13.627 0.784 1.00 61.78 101 GLN A CA 1
ATOM 797 C C . GLN A 1 101 ? -0.228 14.147 0.277 1.00 61.78 101 GLN A C 1
ATOM 799 O O . GLN A 1 101 ? -1.094 14.445 1.088 1.00 61.78 101 GLN A O 1
ATOM 804 N N . ALA A 1 102 ? -0.439 14.223 -1.040 1.00 62.34 102 ALA A N 1
ATOM 805 C CA . ALA A 1 102 ? -1.712 14.636 -1.625 1.00 62.34 102 ALA A CA 1
ATOM 806 C C . ALA A 1 102 ? -2.830 13.615 -1.363 1.00 62.34 102 ALA A C 1
ATOM 808 O O . ALA A 1 102 ? -3.944 14.021 -1.040 1.00 62.34 102 ALA A O 1
ATOM 809 N N . GLU A 1 103 ? -2.543 12.310 -1.433 1.00 64.88 103 GLU A N 1
ATOM 810 C CA . GLU A 1 103 ? -3.490 11.262 -1.025 1.00 64.88 103 GLU A CA 1
ATOM 811 C C . GLU A 1 103 ? -3.817 11.367 0.470 1.00 64.88 103 GLU A C 1
ATOM 813 O O . GLU A 1 103 ? -4.986 11.319 0.848 1.00 64.88 103 GLU A O 1
ATOM 818 N N . PHE A 1 104 ? -2.809 11.601 1.314 1.00 61.66 104 PHE 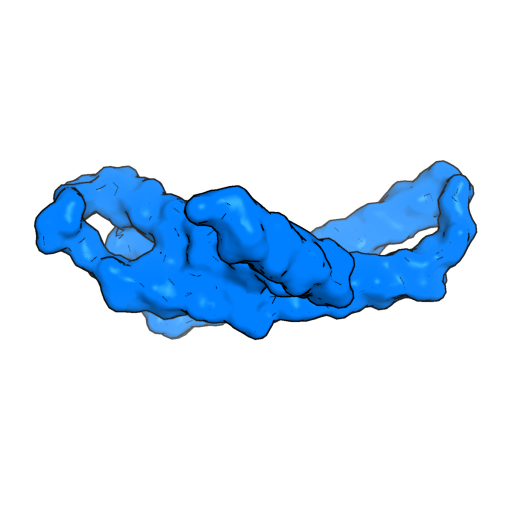A N 1
ATOM 819 C CA . PHE A 1 104 ? -2.975 11.799 2.755 1.00 61.66 104 PHE A CA 1
ATOM 820 C C . PHE A 1 104 ? -3.781 13.069 3.079 1.00 61.66 104 PHE A C 1
ATOM 822 O O . PHE A 1 104 ? -4.654 13.058 3.946 1.00 61.66 104 PHE A O 1
ATOM 829 N N . SER A 1 105 ? -3.557 14.160 2.342 1.00 56.34 105 SER A N 1
ATOM 830 C CA . SER A 1 105 ? -4.348 15.391 2.433 1.00 56.34 105 SER A CA 1
ATOM 831 C C . SER A 1 105 ? -5.780 15.194 1.934 1.00 56.34 105 SER A C 1
ATOM 833 O O . SER A 1 105 ? -6.700 15.725 2.549 1.00 56.34 105 SER A O 1
ATOM 835 N N . MET A 1 106 ? -6.005 14.406 0.877 1.00 56.25 106 MET A N 1
ATOM 836 C CA . MET A 1 106 ? -7.357 14.076 0.412 1.00 56.25 106 MET A CA 1
ATOM 837 C C . MET A 1 106 ? -8.105 13.203 1.436 1.00 56.25 106 MET A C 1
ATOM 839 O O . MET A 1 106 ? -9.300 13.413 1.659 1.00 56.25 106 MET A O 1
ATOM 843 N N . PHE A 1 107 ? -7.385 12.296 2.108 1.00 55.56 107 PHE A N 1
ATOM 844 C CA . PHE A 1 107 ? -7.864 11.510 3.250 1.00 55.56 107 PHE A CA 1
ATOM 845 C C . PHE A 1 107 ? -8.248 12.386 4.443 1.00 55.56 107 PHE A C 1
ATOM 847 O O . PHE A 1 107 ? -9.310 12.198 5.037 1.00 55.56 107 PHE A O 1
ATOM 854 N N . SER A 1 108 ? -7.409 13.374 4.754 1.00 52.19 108 SER A N 1
ATOM 855 C CA . SER A 1 108 ? -7.660 14.352 5.811 1.00 52.19 108 SER A CA 1
ATOM 856 C C . SER A 1 108 ? -8.892 15.221 5.511 1.00 52.19 108 SER A C 1
ATOM 858 O O . SER A 1 108 ? -9.763 15.376 6.364 1.00 52.19 108 SER A O 1
ATOM 860 N N . MET A 1 109 ? -9.036 15.696 4.268 1.00 48.53 109 MET A N 1
ATOM 861 C CA . MET A 1 109 ? -10.137 16.576 3.841 1.00 48.53 109 MET A CA 1
ATOM 862 C C . MET A 1 109 ? -11.504 15.882 3.764 1.00 48.53 109 MET A C 1
ATOM 864 O O . MET A 1 109 ? -12.524 16.521 3.998 1.00 48.53 109 MET A O 1
ATOM 868 N N . HIS A 1 110 ? -11.553 14.582 3.460 1.00 52.09 110 HIS A N 1
ATOM 869 C CA . HIS A 1 110 ? -12.809 13.821 3.422 1.00 52.09 110 HIS A CA 1
ATOM 870 C C . HIS A 1 110 ? -13.198 13.207 4.783 1.00 52.09 110 HIS A C 1
ATOM 872 O O . HIS A 1 110 ? -14.090 12.359 4.841 1.00 52.09 110 HIS A O 1
ATOM 878 N N . GLY A 1 111 ? -12.542 13.610 5.880 1.00 52.00 111 GLY A N 1
ATOM 879 C CA . GLY A 1 111 ? -12.857 13.118 7.226 1.00 52.00 111 GLY A CA 1
ATOM 880 C C . GLY A 1 111 ? -12.511 11.643 7.438 1.00 52.00 111 GLY A C 1
ATOM 881 O O . GLY A 1 111 ? -13.029 11.012 8.351 1.00 52.00 111 GLY A O 1
ATOM 882 N N . TYR A 1 112 ? -11.642 11.077 6.599 1.00 52.62 112 TYR A N 1
ATOM 883 C CA . TYR A 1 112 ? -11.203 9.695 6.727 1.00 52.62 112 TYR A CA 1
ATOM 884 C C . TYR A 1 112 ? -9.960 9.536 7.597 1.00 52.62 112 TYR A C 1
ATOM 886 O O . TYR A 1 112 ? -9.426 8.431 7.662 1.00 52.62 112 TYR A O 1
ATOM 894 N N . LEU A 1 113 ? -9.460 10.586 8.251 1.00 53.72 113 LEU A N 1
ATOM 895 C CA . LEU A 1 113 ? -8.479 10.380 9.310 1.00 53.72 113 LEU A CA 1
ATOM 896 C C . LEU A 1 113 ? -9.068 9.370 10.293 1.00 53.72 113 LEU A C 1
ATOM 898 O O . LEU A 1 113 ? -10.176 9.538 10.799 1.00 53.72 113 LEU A O 1
ATOM 902 N N . CYS A 1 114 ? -8.355 8.263 10.454 1.00 53.31 114 CYS A N 1
ATOM 903 C CA . CYS A 1 114 ? -8.762 7.160 11.296 1.00 53.31 114 CYS A CA 1
ATOM 904 C C . CYS A 1 114 ? -8.515 7.590 12.750 1.00 53.31 114 CYS A C 1
ATOM 906 O O . CYS A 1 114 ? -7.518 7.205 13.347 1.00 53.31 114 CYS A O 1
ATOM 908 N N . TYR A 1 115 ? -9.364 8.496 13.248 1.00 49.59 115 TYR A N 1
ATOM 909 C CA . TYR A 1 115 ? -9.439 8.913 14.647 1.00 49.59 115 TYR A CA 1
ATOM 910 C C . TYR A 1 115 ? -10.289 7.917 15.419 1.00 49.59 115 TYR A C 1
ATOM 912 O O . TYR A 1 115 ? -11.383 7.547 14.932 1.00 49.59 115 TYR A O 1
#

Organism: Sitophilus oryzae (NCBI:txid7048)

Secondary structure (DSSP, 8-state):
-HHHHHHHHHHHHH-HHHHHHHHHHHHHHHHHHHHHHHTT--GGG--HHHHHHHHHHIIIIIHHHHHHHHHHHHHH-----HHHHHHHHHHHHHHHHHHHHHHHHHHHHTT----